Protein AF-A0AA40F635-F1 (afdb_monomer)

Mean predicted aligned error: 6.21 Å

Secondary structure (DSSP, 8-state):
-PPEEETTT--EE-STTTT-TTTEEEES-SSTTTB-SSSB-BGGGTTBB--GGG-SEEETTSBEE-SHHHHSTTTEEES---

Nearest PDB structures (foldseek):
  2x3t-assembly1_C  TM=5.604E-01  e=3.804E-02  Triticum aestivum

Radius of gyration: 12.91 Å; Cα contacts (8 Å, |Δi|>4): 217; chains: 1; bounding box: 36×26×27 Å

Sequence (82 aa):
MGSCCNSETWTCGESEKDCSFGVCYDGSCPGHKVFTTDGTCGYQNQHRRCAGKWGDCCSVDGECGTGWDYCQSDKRQSGNCF

Organism: NCBI:txid314040

Structure (mmCIF, N/CA/C/O backbone):
data_AF-A0AA40F635-F1
#
_entry.id   AF-A0AA40F635-F1
#
loop_
_atom_site.group_PDB
_atom_site.id
_atom_site.type_symbol
_atom_site.label_atom_id
_atom_site.label_alt_id
_atom_site.label_comp_id
_atom_site.label_asym_id
_atom_site.label_entity_id
_atom_site.label_seq_id
_atom_site.pdbx_PDB_ins_code
_atom_site.Cartn_x
_atom_site.Cartn_y
_atom_site.Cartn_z
_atom_site.occupancy
_atom_site.B_iso_or_equiv
_atom_site.auth_seq_id
_atom_site.auth_comp_id
_atom_site.auth_asym_id
_atom_site.auth_atom_id
_atom_site.pdbx_PDB_model_num
ATOM 1 N N . MET A 1 1 ? -20.898 16.462 4.289 1.00 45.16 1 MET A N 1
ATOM 2 C CA . MET A 1 1 ? -19.549 15.864 4.253 1.00 45.16 1 MET A CA 1
ATOM 3 C C . MET A 1 1 ? -19.710 14.391 3.927 1.00 45.16 1 MET A C 1
ATOM 5 O O . MET A 1 1 ? -20.688 13.811 4.378 1.00 45.16 1 MET A O 1
ATOM 9 N N . GLY A 1 2 ? -18.889 13.851 3.026 1.00 61.09 2 GLY A N 1
ATOM 10 C CA . GLY A 1 2 ? -19.073 12.497 2.497 1.00 61.09 2 GLY A CA 1
ATOM 11 C C . GLY A 1 2 ? -18.331 11.463 3.336 1.00 61.09 2 GLY A C 1
ATOM 12 O O . GLY A 1 2 ? -17.117 11.579 3.476 1.00 61.09 2 GLY A O 1
ATOM 13 N N . SER A 1 3 ? -19.052 10.462 3.832 1.00 81.94 3 SER A N 1
ATOM 14 C CA . SER A 1 3 ? -18.519 9.295 4.542 1.00 81.94 3 SER A CA 1
ATOM 15 C C . SER A 1 3 ? -17.485 8.529 3.710 1.00 81.94 3 SER A C 1
ATOM 17 O O . SER A 1 3 ? -17.608 8.473 2.489 1.00 81.94 3 SER A O 1
ATOM 19 N N . CYS A 1 4 ? -16.502 7.915 4.362 1.00 87.62 4 CYS A N 1
ATOM 20 C CA . CYS A 1 4 ? -15.559 6.963 3.776 1.00 87.62 4 CYS A CA 1
ATOM 21 C C . CYS A 1 4 ? -16.161 5.558 3.767 1.00 87.62 4 CYS A C 1
ATOM 23 O O . CYS A 1 4 ? -16.739 5.138 4.763 1.00 87.62 4 CYS A O 1
ATOM 25 N N . CYS A 1 5 ? -16.016 4.816 2.676 1.00 87.00 5 CYS A N 1
ATOM 26 C CA . CYS A 1 5 ? -16.522 3.454 2.559 1.00 87.00 5 CYS A CA 1
ATOM 27 C C . CYS A 1 5 ? -15.390 2.438 2.700 1.00 87.00 5 CYS A C 1
ATOM 29 O O . CYS A 1 5 ? -14.426 2.443 1.937 1.00 87.00 5 CYS A O 1
ATOM 31 N N . ASN A 1 6 ? -15.528 1.562 3.690 1.00 86.00 6 ASN A N 1
ATOM 32 C CA . ASN A 1 6 ? -14.537 0.580 4.100 1.00 86.00 6 ASN A CA 1
ATOM 33 C C . ASN A 1 6 ? -14.722 -0.733 3.323 1.00 86.00 6 ASN A C 1
ATOM 35 O O . ASN A 1 6 ? -15.806 -1.313 3.338 1.00 86.00 6 ASN A O 1
ATOM 39 N N . SER A 1 7 ? -13.676 -1.209 2.644 1.00 84.88 7 SER A N 1
ATOM 40 C CA . SER A 1 7 ? -13.723 -2.439 1.829 1.00 84.88 7 SER A CA 1
ATOM 41 C C . SER A 1 7 ? -13.638 -3.736 2.638 1.00 84.88 7 SER A C 1
ATOM 43 O O . SER A 1 7 ? -13.910 -4.809 2.105 1.00 84.88 7 SER A O 1
ATOM 45 N N . GLU A 1 8 ? -13.279 -3.668 3.920 1.00 85.12 8 GLU A N 1
ATOM 46 C CA . GLU A 1 8 ? -13.249 -4.833 4.809 1.00 85.12 8 GLU A CA 1
ATOM 47 C C . GLU A 1 8 ? -14.611 -5.084 5.443 1.00 85.12 8 GLU A C 1
ATOM 49 O O . GLU A 1 8 ? -15.087 -6.217 5.482 1.00 85.12 8 GLU A O 1
ATOM 54 N N . THR A 1 9 ? -15.245 -4.021 5.937 1.00 86.19 9 THR A N 1
ATOM 55 C CA . THR A 1 9 ? -16.548 -4.113 6.602 1.00 86.19 9 THR A CA 1
ATOM 56 C C . THR A 1 9 ? -17.715 -3.905 5.644 1.00 86.19 9 THR A C 1
ATOM 58 O O . THR A 1 9 ? -18.849 -4.201 6.010 1.00 86.19 9 THR A O 1
ATOM 61 N N . TRP A 1 10 ? -17.456 -3.400 4.432 1.00 84.19 10 TRP A N 1
ATOM 62 C CA . TRP A 1 10 ? -18.466 -3.008 3.442 1.00 84.19 10 TRP A CA 1
ATOM 63 C C . TRP A 1 10 ? -19.461 -1.960 3.956 1.00 84.19 10 TRP A C 1
ATOM 65 O O . TRP A 1 10 ? -20.574 -1.829 3.448 1.00 84.19 10 TRP A O 1
ATOM 75 N N . THR A 1 11 ? -19.051 -1.180 4.955 1.00 86.75 11 THR A N 1
ATOM 76 C CA . THR A 1 11 ? -19.847 -0.101 5.542 1.00 86.75 11 THR A CA 1
ATOM 77 C C . THR A 1 11 ? -19.203 1.246 5.271 1.00 86.75 11 THR A C 1
ATOM 79 O O . THR A 1 11 ? -17.979 1.357 5.214 1.00 86.75 11 THR A O 1
ATOM 82 N N . CYS A 1 12 ? -20.025 2.286 5.153 1.00 87.19 12 CYS A N 1
ATOM 83 C CA . CYS A 1 12 ? -19.535 3.654 5.078 1.00 87.19 12 CYS A CA 1
ATOM 84 C C . CYS A 1 12 ? -19.650 4.339 6.442 1.00 87.19 12 CYS A C 1
ATOM 86 O O . CYS A 1 12 ? -20.693 4.269 7.093 1.00 87.19 12 CYS A O 1
ATOM 88 N N . GLY A 1 13 ? -18.575 4.993 6.863 1.00 86.50 13 GLY A N 1
ATOM 8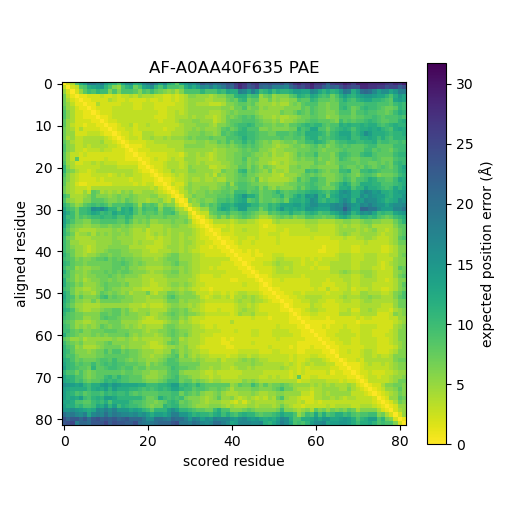9 C CA . GLY A 1 13 ? -18.446 5.677 8.141 1.00 86.50 13 GLY A CA 1
ATOM 90 C C . GLY A 1 13 ? -17.415 6.799 8.069 1.00 86.50 13 GLY A C 1
ATOM 91 O O . GLY A 1 13 ? -16.826 7.067 7.026 1.00 86.50 13 GLY A O 1
ATOM 92 N N . GLU A 1 14 ? -17.218 7.492 9.183 1.00 85.50 14 GLU A N 1
ATOM 93 C CA . GLU A 1 14 ? -16.203 8.550 9.304 1.00 85.50 14 GLU A CA 1
ATOM 94 C C . GLU A 1 14 ? -15.104 8.170 10.301 1.00 85.50 14 GLU A C 1
ATOM 96 O O . GLU A 1 14 ? -14.342 9.022 10.753 1.00 85.50 14 GLU A O 1
ATOM 101 N N . SER A 1 15 ? -15.018 6.889 10.679 1.00 85.62 15 SER A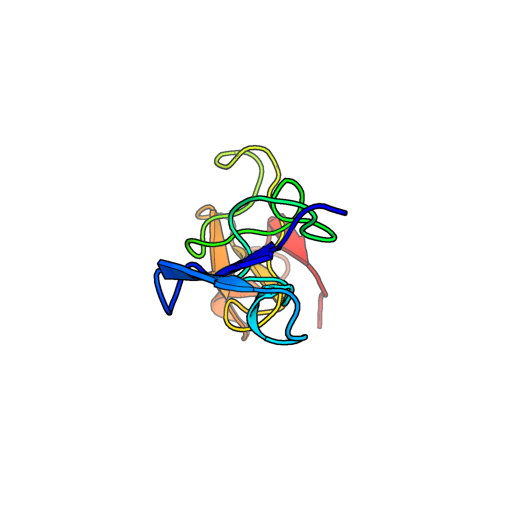 N 1
ATOM 102 C CA . SER A 1 15 ? -13.942 6.450 11.558 1.00 85.62 15 SER A CA 1
ATOM 103 C C . SER A 1 15 ? -12.605 6.487 10.818 1.00 85.62 15 SER A C 1
ATOM 105 O O . SER A 1 15 ? -12.540 6.280 9.604 1.00 85.62 15 SER A O 1
ATOM 107 N N . GLU A 1 16 ? -11.510 6.686 11.556 1.00 81.69 16 GLU A N 1
ATOM 108 C CA . GLU A 1 16 ? -10.162 6.620 10.975 1.00 81.69 16 GLU A CA 1
ATOM 109 C C . GLU A 1 16 ? -9.922 5.299 10.237 1.00 81.69 16 GLU A C 1
ATOM 111 O O . GLU A 1 16 ? -9.250 5.287 9.208 1.00 81.69 16 GLU A O 1
ATOM 116 N N . LYS A 1 17 ? -10.511 4.195 10.715 1.00 81.62 17 LYS A N 1
ATOM 117 C CA . LYS A 1 17 ? -10.423 2.882 10.063 1.00 81.62 17 LYS A CA 1
ATOM 118 C C . LYS A 1 17 ? -11.146 2.855 8.720 1.00 81.62 17 LYS A C 1
ATOM 120 O O . LYS A 1 17 ? -10.612 2.303 7.765 1.00 81.62 17 LYS A O 1
ATOM 125 N N . ASP A 1 18 ? -12.314 3.487 8.627 1.00 83.19 18 ASP A N 1
ATOM 126 C CA . ASP A 1 18 ? -13.079 3.544 7.378 1.00 83.19 18 ASP A CA 1
ATOM 127 C C . ASP A 1 18 ? -12.377 4.399 6.325 1.00 83.19 18 ASP A C 1
ATOM 129 O O . ASP A 1 18 ? -12.395 4.063 5.144 1.00 83.19 18 ASP A O 1
ATOM 133 N N . CYS A 1 19 ? -11.707 5.469 6.760 1.00 83.44 19 CYS A N 1
ATOM 134 C CA . CYS A 1 19 ? -10.929 6.360 5.901 1.00 83.44 19 CYS A CA 1
ATOM 135 C C . CYS A 1 19 ? -9.459 5.942 5.723 1.00 83.44 19 CYS A C 1
ATOM 137 O O . CYS A 1 19 ? -8.698 6.660 5.068 1.00 83.44 19 CYS A O 1
ATOM 139 N N . SER A 1 20 ? -9.033 4.813 6.296 1.00 83.75 20 SER A N 1
ATOM 140 C CA . SER A 1 20 ? -7.633 4.385 6.260 1.00 83.75 20 SER A CA 1
ATOM 141 C C . SER A 1 20 ? -7.167 4.066 4.837 1.00 83.75 20 SER A C 1
ATOM 143 O O . SER A 1 20 ? -7.895 3.484 4.024 1.00 83.75 20 SER A O 1
ATOM 145 N N . PHE A 1 21 ? -5.912 4.414 4.539 1.00 80.06 21 PHE A N 1
ATOM 146 C CA . PHE A 1 21 ? -5.267 4.033 3.284 1.00 80.06 21 PHE A CA 1
ATOM 147 C C . PHE A 1 21 ? -5.195 2.510 3.160 1.00 80.06 21 PHE A C 1
ATOM 149 O O . PHE A 1 21 ? -4.918 1.813 4.135 1.00 80.06 21 PHE A O 1
ATOM 156 N N . GLY A 1 22 ? -5.459 1.986 1.964 1.00 78.12 22 GLY A N 1
ATOM 157 C CA . GLY A 1 22 ? -5.519 0.541 1.748 1.00 78.12 22 GLY A CA 1
ATOM 158 C C . GLY A 1 22 ? -6.894 -0.088 1.984 1.00 78.12 22 GLY A C 1
ATOM 159 O O . GLY A 1 22 ? -7.110 -1.229 1.586 1.00 78.12 22 GLY A O 1
ATOM 160 N N . VAL A 1 23 ? -7.820 0.628 2.629 1.00 83.56 23 VAL A N 1
ATOM 161 C CA . VAL A 1 23 ? -9.128 0.089 3.042 1.00 83.56 23 VAL A CA 1
ATOM 162 C C . VAL A 1 23 ? -10.284 0.912 2.482 1.00 83.56 23 VAL A C 1
ATOM 164 O O . VAL A 1 23 ? -11.280 0.343 2.033 1.00 83.56 23 VAL A O 1
ATOM 167 N N . CYS A 1 24 ? -10.149 2.236 2.469 1.00 84.62 24 CYS A N 1
ATOM 168 C CA . CYS A 1 24 ? -11.176 3.134 1.957 1.00 84.62 24 CYS A CA 1
ATOM 169 C C . CYS A 1 24 ? -11.295 3.029 0.428 1.00 84.62 24 CYS A C 1
ATOM 171 O O . CYS A 1 24 ? -10.372 3.442 -0.277 1.00 84.62 24 CYS A O 1
ATOM 173 N N . TYR A 1 25 ? -12.413 2.496 -0.081 1.00 82.81 25 TYR A N 1
ATOM 174 C CA . TYR A 1 25 ? -12.643 2.275 -1.518 1.00 82.81 25 TYR A CA 1
ATOM 175 C C . TYR A 1 25 ? -13.501 3.341 -2.196 1.00 82.81 25 TYR A C 1
ATOM 177 O O . TYR A 1 25 ? -13.390 3.517 -3.407 1.00 82.81 25 TYR A O 1
ATOM 185 N N . ASP A 1 26 ? -14.331 4.059 -1.440 1.00 78.19 26 ASP A N 1
ATOM 186 C CA . ASP A 1 26 ? -15.226 5.083 -1.984 1.00 78.19 26 ASP A CA 1
ATOM 187 C C . ASP A 1 26 ? -15.553 6.169 -0.944 1.00 78.19 26 ASP A C 1
ATOM 189 O O . ASP A 1 26 ? -15.307 6.003 0.252 1.00 78.19 26 ASP A O 1
ATOM 193 N N . GLY A 1 27 ? -16.086 7.305 -1.393 1.00 78.62 27 GLY A N 1
ATOM 194 C CA . GLY A 1 27 ? -16.395 8.464 -0.557 1.00 78.62 27 GLY A CA 1
ATOM 195 C C . GLY A 1 27 ? -15.234 9.455 -0.421 1.00 78.62 27 GLY A C 1
ATOM 196 O O . GLY A 1 27 ? -14.405 9.585 -1.327 1.00 78.62 27 GLY A O 1
ATOM 197 N N . SER A 1 28 ? -15.149 10.175 0.707 1.00 79.38 28 SER A N 1
ATOM 198 C CA . SER A 1 28 ? -14.076 11.168 0.955 1.00 79.38 28 SER A CA 1
ATOM 199 C C . SER A 1 28 ? -12.753 10.526 1.388 1.00 79.38 28 SER A C 1
ATOM 201 O O . SER A 1 28 ? -12.083 11.006 2.300 1.00 79.38 28 SER A O 1
ATOM 203 N N . CYS A 1 29 ? -12.359 9.430 0.741 1.00 75.56 29 CYS A N 1
ATOM 204 C CA . CYS A 1 29 ? -11.087 8.785 1.024 1.00 75.56 29 CYS A CA 1
ATOM 205 C C . CYS A 1 29 ? -9.932 9.743 0.696 1.00 75.56 29 CYS A C 1
ATOM 207 O O . CYS A 1 29 ? -9.867 10.235 -0.437 1.00 75.56 29 CYS A O 1
ATOM 209 N N . PRO A 1 30 ? -8.949 9.924 1.594 1.00 65.25 30 PRO A N 1
ATOM 210 C CA . PRO A 1 30 ? -7.777 10.758 1.328 1.00 65.25 30 PRO A CA 1
ATOM 211 C C . PRO A 1 30 ? -6.899 10.228 0.180 1.00 65.25 30 PRO A C 1
ATOM 213 O O . PRO A 1 30 ? -5.966 10.907 -0.245 1.00 65.25 30 PRO A O 1
ATOM 216 N N . GLY A 1 31 ? -7.193 9.043 -0.371 1.00 64.50 31 GLY A N 1
ATOM 217 C CA . GLY A 1 31 ? -6.503 8.581 -1.564 1.00 64.50 31 GLY A CA 1
ATOM 218 C C . GLY A 1 31 ? -6.945 7.255 -2.170 1.00 64.50 31 GLY A C 1
ATOM 219 O O . GLY A 1 31 ? -6.065 6.577 -2.667 1.00 64.50 31 GLY A O 1
ATOM 220 N N . HIS A 1 32 ? -8.229 6.871 -2.229 1.00 68.00 32 HIS A N 1
ATOM 221 C CA . HIS A 1 32 ? -8.629 5.617 -2.927 1.00 68.00 32 HIS A CA 1
ATOM 222 C C . HIS A 1 32 ? -8.232 5.598 -4.420 1.00 68.00 32 HIS A C 1
ATOM 224 O O . HIS A 1 32 ? -8.060 4.550 -5.032 1.00 68.00 32 HIS A O 1
ATOM 230 N N . LYS A 1 33 ? -8.080 6.780 -5.034 1.00 68.88 33 LYS A N 1
ATOM 231 C CA . LYS A 1 33 ? -7.588 6.923 -6.417 1.00 68.88 33 LYS A CA 1
ATOM 232 C C . LYS A 1 33 ? -6.073 6.781 -6.528 1.00 68.88 33 LYS A C 1
ATOM 234 O O . LYS A 1 33 ? -5.555 6.550 -7.612 1.00 68.88 33 LYS A O 1
ATOM 239 N N . VAL A 1 34 ? -5.372 6.986 -5.418 1.00 81.12 34 VAL A N 1
ATOM 240 C CA . VAL A 1 34 ? -3.910 6.996 -5.340 1.00 81.12 34 VAL A CA 1
ATOM 241 C C . VAL A 1 34 ? -3.398 5.683 -4.773 1.00 81.12 34 VAL A C 1
ATOM 243 O O . VAL A 1 34 ? -2.360 5.213 -5.216 1.00 81.12 34 VAL A O 1
ATOM 246 N N . PHE A 1 35 ? -4.104 5.10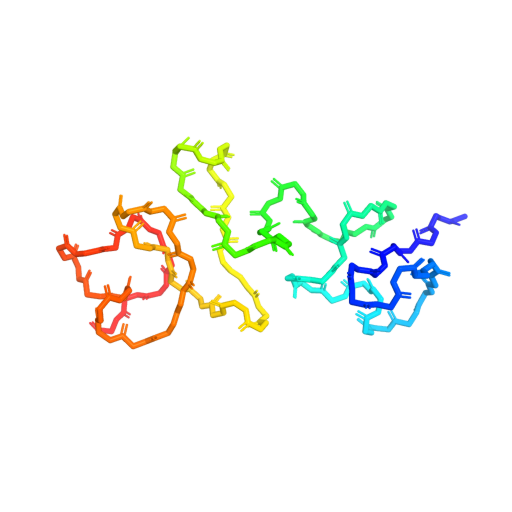2 -3.811 1.00 84.25 35 PHE A N 1
ATOM 247 C CA . PHE A 1 35 ? -3.733 3.909 -3.078 1.00 84.25 35 PHE A CA 1
ATOM 248 C C . PHE A 1 35 ? -4.668 2.766 -3.427 1.00 84.25 35 PHE A C 1
ATOM 250 O O . PHE A 1 35 ? -5.870 2.958 -3.587 1.00 84.25 35 PHE A O 1
ATOM 257 N N . THR A 1 36 ? -4.097 1.578 -3.535 1.00 87.00 36 THR A N 1
ATOM 258 C CA . THR A 1 36 ? -4.860 0.366 -3.785 1.00 87.00 36 THR A CA 1
ATOM 259 C C . THR A 1 36 ? -5.779 0.014 -2.626 1.00 87.00 36 THR A C 1
ATOM 261 O O . THR A 1 36 ? -5.469 0.307 -1.475 1.00 87.00 36 THR A O 1
ATOM 264 N N . THR A 1 37 ? -6.889 -0.646 -2.927 1.00 86.50 37 THR A N 1
ATOM 265 C CA . THR A 1 37 ? -7.814 -1.224 -1.940 1.00 86.50 37 THR A CA 1
ATOM 266 C C . THR A 1 37 ? -7.943 -2.734 -2.092 1.00 86.50 37 THR A C 1
ATOM 268 O O . THR A 1 37 ? -8.554 -3.379 -1.248 1.00 86.50 37 THR A O 1
ATOM 271 N N . ASP A 1 38 ? -7.367 -3.292 -3.156 1.00 86.56 38 ASP A N 1
ATOM 272 C CA . ASP A 1 38 ? -7.398 -4.712 -3.510 1.00 86.56 38 ASP A CA 1
ATOM 273 C C . ASP A 1 38 ? -5.999 -5.350 -3.530 1.00 86.56 38 ASP A C 1
ATOM 275 O O . ASP A 1 38 ? -5.872 -6.538 -3.809 1.00 86.56 38 ASP A O 1
ATOM 279 N N . GLY A 1 39 ? -4.954 -4.574 -3.222 1.00 88.44 39 GLY A N 1
ATOM 280 C CA . GLY A 1 39 ? -3.568 -5.035 -3.216 1.00 88.44 39 GLY A CA 1
ATOM 281 C C . GLY A 1 39 ? -2.856 -4.895 -4.559 1.00 88.44 39 GLY A C 1
ATOM 282 O O . GLY A 1 39 ? -1.680 -5.227 -4.646 1.00 88.44 39 GLY A O 1
ATOM 283 N N . THR A 1 40 ? -3.513 -4.367 -5.593 1.00 91.12 40 THR A N 1
ATOM 284 C CA . THR A 1 40 ? -2.920 -4.188 -6.926 1.00 91.12 40 THR A CA 1
ATOM 285 C C . THR A 1 40 ? -2.356 -2.779 -7.143 1.00 91.12 40 THR A C 1
ATOM 287 O O . THR A 1 40 ? -2.939 -1.783 -6.714 1.00 91.12 40 THR A O 1
ATOM 290 N N . CYS A 1 41 ? -1.218 -2.651 -7.823 1.00 91.62 41 CYS A N 1
ATOM 291 C CA . CYS A 1 41 ? -0.492 -1.386 -7.975 1.00 91.62 41 CYS A CA 1
ATOM 292 C C . CYS A 1 41 ? 0.281 -1.269 -9.299 1.00 91.62 41 CYS A C 1
ATOM 294 O O . CYS A 1 41 ? 0.312 -2.191 -10.119 1.00 91.62 41 CYS A O 1
ATOM 296 N N . GLY A 1 42 ? 0.916 -0.112 -9.509 1.00 90.88 42 GLY A N 1
ATOM 297 C CA . GLY A 1 42 ? 1.813 0.139 -10.641 1.00 90.88 42 GLY A CA 1
ATOM 298 C C . GLY A 1 42 ? 1.074 0.498 -11.931 1.00 90.88 42 GLY A C 1
ATOM 299 O O . GLY A 1 42 ? -0.130 0.760 -11.913 1.00 90.88 42 GLY A O 1
ATOM 300 N N . TYR A 1 43 ? 1.792 0.581 -13.056 1.00 89.88 43 TYR A N 1
ATOM 301 C CA . TYR A 1 43 ? 1.226 1.127 -14.303 1.00 89.88 43 TYR A CA 1
ATOM 302 C C . TYR A 1 43 ? 0.047 0.296 -14.833 1.00 89.88 43 TYR A C 1
ATOM 304 O O . TYR A 1 43 ? -0.939 0.862 -15.300 1.00 89.88 43 TYR A O 1
ATOM 312 N N . GLN A 1 44 ? 0.107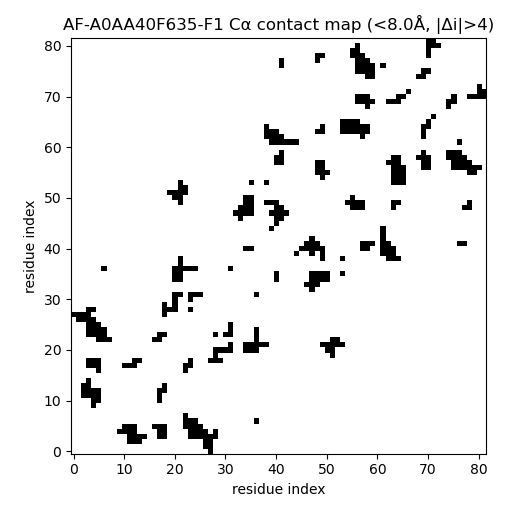 -1.029 -14.673 1.00 90.94 44 GLN A N 1
ATOM 313 C CA . GLN A 1 44 ? -0.984 -1.952 -15.008 1.00 90.94 44 GLN A CA 1
ATOM 314 C C . GLN A 1 44 ? -2.273 -1.682 -14.213 1.00 90.94 44 GLN A C 1
ATOM 316 O O . GLN A 1 44 ? -3.361 -1.960 -14.708 1.00 90.94 44 GLN A O 1
ATOM 321 N N . ASN A 1 45 ? -2.173 -1.061 -13.033 1.00 89.62 45 ASN A N 1
ATOM 322 C CA . ASN A 1 45 ? -3.305 -0.757 -12.156 1.00 89.62 45 ASN A CA 1
ATOM 323 C C . ASN A 1 45 ? -3.480 0.753 -11.961 1.00 89.62 45 ASN A C 1
ATOM 325 O O . ASN A 1 45 ? -3.643 1.230 -10.840 1.00 89.62 45 ASN A O 1
ATOM 329 N N . GLN A 1 46 ? -3.439 1.523 -13.054 1.00 88.12 46 GLN A N 1
ATOM 330 C CA . GLN A 1 46 ? -3.684 2.977 -13.055 1.00 88.12 46 GLN A CA 1
ATOM 331 C C . GLN A 1 46 ? -2.686 3.777 -12.200 1.00 88.12 46 GLN A C 1
ATOM 333 O O . GLN A 1 46 ? -3.028 4.817 -11.643 1.00 88.12 46 GLN A O 1
ATOM 338 N N . HIS A 1 47 ? -1.449 3.289 -12.076 1.00 86.81 47 HIS A N 1
ATOM 339 C CA . HIS A 1 47 ? -0.417 3.873 -11.213 1.00 86.81 47 HIS A CA 1
ATOM 340 C C . HIS A 1 47 ? -0.827 3.969 -9.735 1.00 86.81 47 HIS A C 1
ATOM 342 O O . HIS A 1 47 ? -0.331 4.831 -9.003 1.00 86.81 47 HIS A O 1
ATOM 348 N N . ARG A 1 48 ? -1.704 3.065 -9.276 1.00 88.19 48 ARG A N 1
ATOM 349 C CA . ARG A 1 48 ? -2.019 2.925 -7.852 1.00 88.19 48 ARG A CA 1
ATOM 350 C C . ARG A 1 48 ? -0.758 2.602 -7.055 1.00 88.19 48 ARG A C 1
ATOM 352 O O . ARG A 1 48 ? 0.126 1.877 -7.514 1.00 88.19 48 ARG A O 1
ATOM 359 N N . ARG A 1 49 ? -0.696 3.152 -5.849 1.00 87.69 49 ARG A N 1
ATOM 360 C CA . ARG A 1 49 ? 0.365 2.971 -4.861 1.00 87.69 49 ARG A CA 1
ATOM 361 C C . ARG A 1 49 ? -0.087 2.041 -3.748 1.00 87.69 49 ARG A C 1
ATOM 363 O O . ARG A 1 49 ? -1.276 1.887 -3.480 1.00 87.69 49 ARG A O 1
ATOM 370 N N . CYS A 1 50 ? 0.886 1.453 -3.081 1.00 89.19 50 CYS A N 1
ATOM 371 C CA . CYS A 1 50 ? 0.657 0.613 -1.921 1.00 89.19 50 CYS A CA 1
ATOM 372 C C . CYS A 1 50 ? 0.619 1.479 -0.664 1.00 89.19 50 CYS A C 1
ATOM 374 O O . CYS A 1 50 ? 1.356 2.464 -0.575 1.00 89.19 50 CYS A O 1
ATOM 376 N N . ALA A 1 51 ? -0.294 1.159 0.250 1.00 86.38 51 ALA A N 1
ATOM 377 C CA . ALA A 1 51 ? -0.328 1.733 1.587 1.00 86.38 51 ALA A CA 1
ATOM 378 C C . ALA A 1 51 ? -1.165 0.870 2.536 1.00 86.38 51 ALA A C 1
ATOM 380 O O . ALA A 1 51 ? -2.005 0.064 2.116 1.00 86.38 51 ALA A O 1
ATOM 381 N N . GLY A 1 52 ? -0.973 1.106 3.834 1.00 83.50 52 GLY A N 1
ATOM 382 C CA . GLY A 1 52 ? -1.731 0.448 4.891 1.00 83.50 52 GLY A CA 1
ATOM 383 C C . GLY A 1 52 ? -1.409 -1.040 4.955 1.00 83.50 52 GLY A C 1
ATOM 384 O O . GLY A 1 52 ? -0.246 -1.435 4.915 1.00 83.50 52 GLY A O 1
ATOM 385 N N . LYS A 1 53 ? -2.445 -1.880 5.035 1.00 84.31 53 LYS A N 1
ATOM 386 C CA . LYS A 1 53 ? -2.286 -3.339 5.173 1.00 84.31 53 LYS A CA 1
ATOM 387 C C . LYS A 1 53 ? -1.571 -4.011 3.996 1.00 84.31 53 LYS A C 1
ATOM 389 O O . LYS A 1 53 ? -1.027 -5.095 4.161 1.00 84.31 53 LYS A O 1
ATOM 394 N N . TRP A 1 54 ? -1.583 -3.378 2.825 1.00 89.25 54 TRP A N 1
ATOM 395 C CA . TRP A 1 54 ? -0.968 -3.914 1.612 1.00 89.25 54 TRP A CA 1
ATOM 396 C C . TRP A 1 54 ? 0.548 -3.703 1.572 1.00 89.25 54 TRP A C 1
ATOM 398 O O . TRP A 1 54 ? 1.218 -4.268 0.718 1.00 89.25 54 TRP A O 1
ATOM 408 N N . GLY A 1 55 ? 1.098 -2.905 2.488 1.00 88.62 55 GLY A N 1
ATOM 409 C CA . GLY A 1 55 ? 2.507 -2.534 2.487 1.00 88.62 55 GLY A CA 1
ATOM 410 C C . GLY A 1 55 ? 2.802 -1.282 1.673 1.00 88.62 55 GLY A C 1
ATOM 411 O O . GLY A 1 55 ? 1.902 -0.632 1.145 1.00 88.62 55 GLY A O 1
ATOM 412 N N . ASP A 1 56 ? 4.087 -0.950 1.587 1.00 88.81 56 ASP A N 1
ATOM 413 C CA . ASP A 1 56 ? 4.565 0.316 1.019 1.00 88.81 56 ASP A CA 1
ATOM 414 C C . ASP A 1 56 ? 5.226 0.150 -0.356 1.00 88.81 56 ASP A C 1
ATOM 416 O O . ASP A 1 56 ? 5.567 1.142 -1.006 1.00 88.81 56 ASP A O 1
ATOM 420 N N . CYS A 1 57 ? 5.424 -1.090 -0.809 1.00 91.56 57 CYS A N 1
ATOM 421 C CA . CYS A 1 57 ? 6.147 -1.405 -2.035 1.00 91.56 57 CYS A CA 1
ATOM 422 C C . CYS A 1 57 ? 5.238 -2.057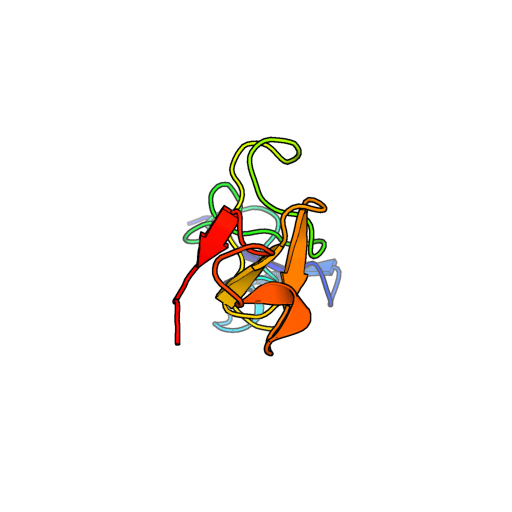 -3.063 1.00 91.56 57 CYS A C 1
ATOM 424 O O . CYS A 1 57 ? 4.474 -2.963 -2.748 1.00 91.56 57 CYS A O 1
ATOM 426 N N . CYS A 1 58 ? 5.373 -1.602 -4.302 1.00 92.56 58 CYS A N 1
ATOM 427 C CA . CYS A 1 58 ? 4.692 -2.141 -5.461 1.00 92.56 58 CYS A CA 1
ATOM 428 C C . CYS A 1 58 ? 5.663 -2.952 -6.316 1.00 92.56 58 CYS A C 1
ATOM 430 O O . CYS A 1 58 ? 6.612 -2.369 -6.852 1.00 92.56 58 CYS A O 1
ATOM 432 N N . SER A 1 59 ? 5.410 -4.247 -6.485 1.00 91.81 59 SER A N 1
ATOM 433 C CA . SER A 1 59 ? 6.237 -5.133 -7.303 1.00 91.81 59 SER A CA 1
ATOM 434 C C . SER A 1 59 ? 6.092 -4.856 -8.809 1.00 91.81 59 SER A C 1
ATOM 436 O O . SER A 1 59 ? 5.150 -4.201 -9.259 1.00 91.81 59 SER A O 1
ATOM 438 N N . VAL A 1 60 ? 7.018 -5.366 -9.625 1.00 90.75 60 VAL A N 1
ATOM 439 C CA . VAL A 1 60 ? 6.964 -5.385 -11.103 1.00 90.75 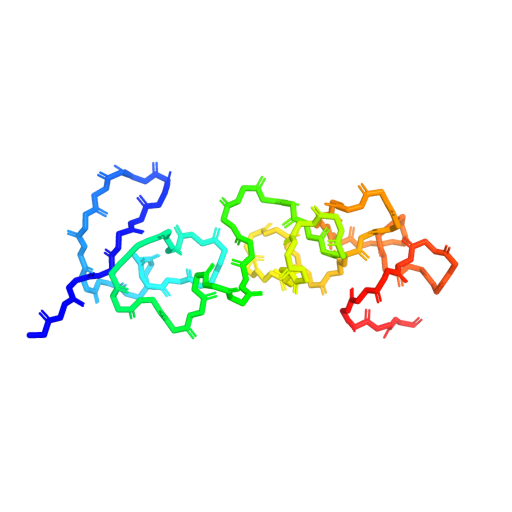60 VAL A CA 1
ATOM 440 C C . VAL A 1 60 ? 5.783 -6.182 -11.642 1.00 90.75 60 VAL A C 1
ATOM 442 O O . VAL A 1 60 ? 5.283 -5.860 -12.716 1.00 90.75 60 VAL A O 1
ATOM 445 N N . ASP A 1 61 ? 5.272 -7.117 -10.848 1.00 91.38 61 ASP A N 1
ATOM 446 C CA . ASP A 1 61 ? 4.072 -7.893 -11.160 1.00 91.38 61 ASP A CA 1
ATOM 447 C C . ASP A 1 61 ? 2.780 -7.100 -10.886 1.00 91.38 61 ASP A C 1
ATOM 449 O O . ASP A 1 61 ? 1.694 -7.489 -11.307 1.00 91.38 61 ASP A O 1
ATOM 453 N N . GLY A 1 62 ? 2.897 -5.930 -10.247 1.00 91.94 62 GLY A N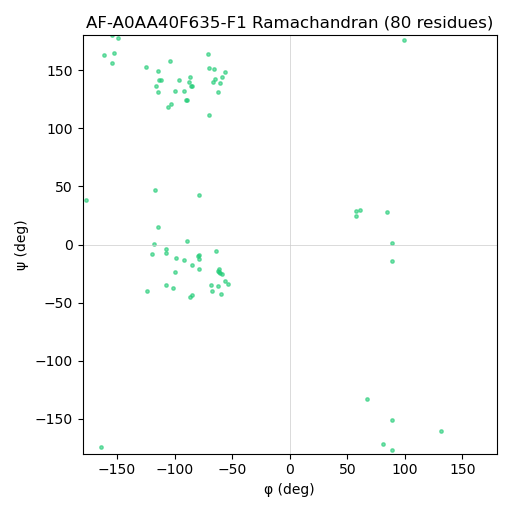 1
ATOM 454 C CA . GLY A 1 62 ? 1.773 -5.050 -9.951 1.00 91.94 62 GLY A CA 1
ATOM 455 C C . GLY A 1 62 ? 1.041 -5.424 -8.670 1.00 91.94 62 GLY A C 1
ATOM 456 O O . GLY A 1 62 ? -0.148 -5.131 -8.550 1.00 91.94 62 GLY A O 1
ATOM 457 N N . GLU A 1 63 ? 1.747 -6.029 -7.718 1.00 92.25 63 GLU A N 1
ATOM 458 C CA . GLU A 1 63 ? 1.221 -6.419 -6.415 1.00 92.25 63 GLU A CA 1
ATOM 459 C C . GLU A 1 63 ? 1.879 -5.618 -5.292 1.00 92.25 63 GLU A C 1
ATOM 461 O O . GLU A 1 63 ? 3.076 -5.315 -5.313 1.00 92.25 63 GLU A O 1
ATOM 466 N N . CYS A 1 64 ? 1.079 -5.261 -4.298 1.00 91.81 64 CYS A N 1
ATOM 467 C CA . CYS A 1 64 ? 1.543 -4.591 -3.103 1.00 91.81 64 CYS A CA 1
ATOM 468 C C . CYS A 1 64 ? 2.033 -5.584 -2.064 1.00 91.81 64 CYS A C 1
ATOM 470 O O . CYS A 1 64 ? 1.366 -6.575 -1.769 1.00 91.81 64 CYS A O 1
ATOM 472 N N . GLY A 1 65 ? 3.164 -5.259 -1.451 1.00 90.12 65 GLY A N 1
ATOM 473 C CA . GLY A 1 65 ? 3.671 -6.035 -0.339 1.00 90.12 65 GLY A CA 1
ATOM 474 C C . GLY A 1 65 ? 4.732 -5.313 0.471 1.00 90.12 65 GLY A C 1
ATOM 475 O O . GLY A 1 65 ? 5.054 -4.135 0.277 1.00 90.12 65 GLY A O 1
ATOM 476 N N . THR A 1 66 ? 5.284 -6.070 1.411 1.00 87.94 66 THR A N 1
ATOM 477 C CA . THR A 1 66 ? 6.453 -5.697 2.205 1.00 87.94 66 THR A CA 1
ATOM 478 C C . THR A 1 66 ? 7.519 -6.780 2.067 1.00 87.94 66 THR A C 1
ATOM 480 O O . THR A 1 66 ? 7.209 -7.942 1.814 1.00 87.94 66 THR A O 1
ATOM 483 N N . GLY A 1 67 ? 8.787 -6.400 2.228 1.00 85.81 67 GLY A N 1
ATOM 484 C CA . GLY A 1 67 ? 9.921 -7.319 2.121 1.00 85.81 67 GLY A CA 1
ATOM 485 C C . GLY A 1 67 ? 10.630 -7.266 0.770 1.00 85.81 67 GLY A C 1
ATOM 486 O O . GLY A 1 67 ? 10.240 -6.530 -0.134 1.00 85.81 67 GLY A O 1
ATOM 487 N N . TRP A 1 68 ? 11.717 -8.028 0.659 1.00 84.94 68 TRP A N 1
ATOM 488 C CA . TRP A 1 68 ? 12.637 -7.965 -0.478 1.00 84.94 68 TRP A CA 1
ATOM 489 C C . TRP A 1 68 ? 11.949 -8.289 -1.805 1.00 84.94 68 TRP A C 1
ATOM 491 O O . TRP A 1 68 ? 12.106 -7.532 -2.752 1.00 84.94 68 TRP A O 1
ATOM 501 N N . ASP A 1 69 ? 11.087 -9.301 -1.852 1.00 84.00 69 ASP A N 1
ATOM 502 C CA . ASP A 1 69 ? 10.420 -9.707 -3.098 1.00 84.00 69 ASP A CA 1
ATOM 503 C C . ASP A 1 69 ? 9.531 -8.607 -3.717 1.00 84.00 69 ASP A C 1
ATOM 505 O O . ASP A 1 69 ? 9.286 -8.615 -4.920 1.00 84.00 69 ASP A O 1
ATOM 509 N N . TYR A 1 70 ? 9.103 -7.621 -2.917 1.00 87.31 70 TYR A N 1
ATOM 510 C CA . TYR A 1 70 ? 8.294 -6.481 -3.365 1.00 87.31 70 TYR A CA 1
ATOM 511 C C . TYR A 1 70 ? 9.083 -5.171 -3.418 1.00 87.31 70 TYR A C 1
ATOM 513 O O . TYR A 1 70 ? 8.812 -4.327 -4.267 1.00 87.31 70 TYR A O 1
ATOM 521 N N . CYS A 1 71 ? 10.025 -4.969 -2.491 1.00 87.25 71 CYS A N 1
ATOM 522 C CA . CYS A 1 71 ? 10.745 -3.708 -2.292 1.00 87.25 71 CYS A CA 1
ATOM 523 C C . CYS A 1 71 ? 12.134 -3.664 -2.946 1.00 87.25 71 CYS A C 1
ATOM 525 O O . CYS A 1 71 ? 12.726 -2.584 -2.999 1.00 87.25 71 CYS A O 1
ATOM 527 N N . GLN A 1 72 ? 12.674 -4.793 -3.417 1.00 86.06 72 GLN A N 1
ATOM 528 C CA . GLN A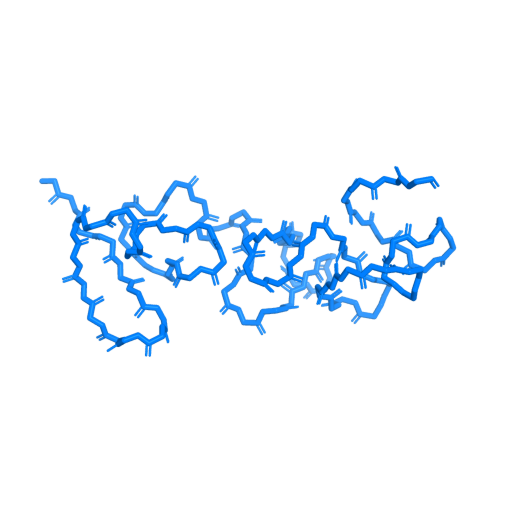 1 72 ? 13.997 -4.841 -4.042 1.00 86.06 72 GLN A CA 1
ATOM 529 C C . GLN A 1 72 ? 13.998 -4.065 -5.364 1.00 86.06 72 GLN A C 1
ATOM 531 O O . GLN A 1 72 ? 13.039 -4.107 -6.132 1.00 86.06 72 GLN A O 1
ATOM 536 N N . SER A 1 73 ? 15.079 -3.333 -5.631 1.00 80.00 73 SER A N 1
ATOM 537 C CA . SER A 1 73 ? 15.172 -2.366 -6.733 1.00 80.00 73 SER A CA 1
ATOM 538 C C . SER A 1 73 ? 14.870 -2.939 -8.123 1.00 80.00 73 SER A C 1
ATOM 540 O O . SER A 1 73 ? 14.362 -2.220 -8.977 1.00 80.00 73 SER A O 1
ATOM 542 N N . ASP A 1 74 ? 15.178 -4.213 -8.364 1.00 84.06 74 ASP A N 1
ATOM 543 C CA . ASP A 1 74 ? 14.913 -4.929 -9.620 1.00 84.06 74 ASP A CA 1
ATOM 544 C C . ASP A 1 74 ? 13.496 -5.519 -9.696 1.00 84.06 74 ASP A C 1
ATOM 546 O O . ASP A 1 74 ? 13.012 -5.839 -10.782 1.00 84.06 74 ASP A O 1
ATOM 550 N N . LYS A 1 75 ? 12.823 -5.648 -8.550 1.00 82.62 75 LYS A N 1
ATOM 551 C CA . LYS A 1 75 ? 11.476 -6.208 -8.411 1.00 82.62 75 LYS A CA 1
ATOM 552 C C . LYS A 1 75 ? 10.412 -5.167 -8.111 1.00 82.62 75 LYS A C 1
ATOM 554 O O . LYS A 1 75 ? 9.243 -5.525 -8.094 1.00 82.62 75 LYS A O 1
ATOM 559 N N . ARG A 1 76 ? 10.764 -3.893 -7.921 1.00 86.69 76 ARG A N 1
ATOM 560 C CA . ARG A 1 76 ? 9.842 -2.838 -7.481 1.00 86.69 76 ARG A CA 1
ATOM 561 C C . ARG A 1 76 ? 9.609 -1.762 -8.541 1.00 86.69 76 ARG A C 1
ATOM 563 O O . ARG A 1 76 ? 10.545 -1.135 -9.024 1.00 86.69 76 ARG A O 1
AT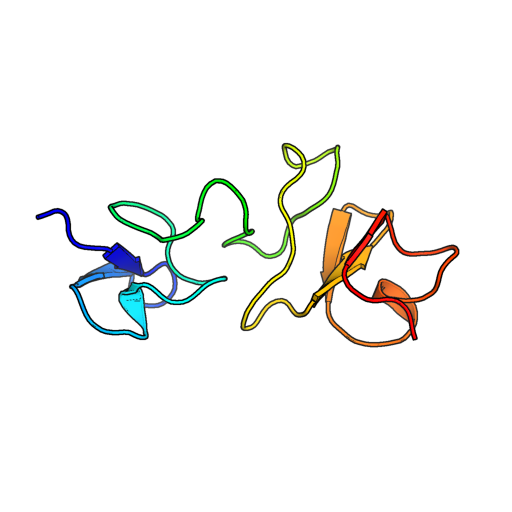OM 570 N N . GLN A 1 77 ? 8.345 -1.425 -8.795 1.00 87.69 77 GLN A N 1
ATOM 571 C CA . GLN A 1 77 ? 7.951 -0.274 -9.621 1.00 87.69 77 GLN A CA 1
ATOM 572 C C . GLN A 1 77 ? 7.899 1.035 -8.826 1.00 87.69 77 GLN A C 1
ATOM 574 O O . GLN A 1 77 ? 8.338 2.080 -9.298 1.00 87.69 77 GLN A O 1
ATOM 579 N N . SER A 1 78 ? 7.334 1.013 -7.615 1.00 82.75 78 SER A N 1
ATOM 580 C CA . SER A 1 78 ? 7.114 2.217 -6.797 1.00 82.75 78 SER A CA 1
ATOM 581 C C . SER A 1 78 ? 7.049 1.886 -5.299 1.00 82.75 78 SER A C 1
ATOM 583 O O . SER A 1 78 ? 6.793 0.739 -4.951 1.00 82.75 78 SER A O 1
ATOM 585 N N . GLY A 1 79 ? 7.334 2.851 -4.415 1.00 77.31 79 GLY A N 1
ATOM 586 C CA . GLY A 1 79 ? 7.376 2.639 -2.957 1.00 77.31 79 GLY A CA 1
ATOM 587 C C . GLY A 1 79 ? 8.631 3.192 -2.277 1.00 77.31 79 GLY A C 1
ATOM 588 O O . GLY A 1 79 ? 9.331 4.027 -2.859 1.00 77.31 79 GLY A O 1
ATOM 589 N N . ASN A 1 80 ? 8.943 2.713 -1.071 1.00 66.31 80 ASN A N 1
ATOM 590 C CA . ASN A 1 80 ? 10.223 2.977 -0.399 1.00 66.31 80 ASN A CA 1
ATOM 591 C C . ASN A 1 80 ? 11.246 1.878 -0.727 1.00 66.31 80 ASN A C 1
ATOM 593 O O . ASN A 1 80 ? 10.918 0.697 -0.714 1.00 66.31 80 ASN A O 1
ATOM 597 N N . CYS A 1 81 ? 12.463 2.281 -1.105 1.00 59.00 81 CYS A N 1
ATOM 598 C CA . CYS A 1 81 ? 13.599 1.370 -1.268 1.00 59.00 81 CYS A CA 1
ATOM 599 C C . CYS A 1 81 ? 14.283 1.215 0.091 1.00 59.00 81 CYS A C 1
ATOM 601 O O . CYS A 1 81 ? 14.378 2.200 0.827 1.00 59.00 81 CYS A O 1
ATOM 603 N N . PHE A 1 82 ? 14.789 0.018 0.375 1.00 54.59 82 PHE A N 1
ATOM 604 C CA . PHE A 1 82 ? 15.789 -0.202 1.419 1.00 54.59 82 PHE A CA 1
ATOM 605 C C . PHE A 1 82 ? 17.158 -0.391 0.770 1.00 54.59 82 PHE A C 1
ATOM 607 O O . PHE A 1 82 ? 17.198 -0.999 -0.325 1.00 54.59 82 PHE A O 1
#

Foldseek 3Di:
DKFFAFQVVRDTHNDCNSLPALTGCDIPRPPNVAAPVPQFADPVVNRHAHDDPQAFFAFPVRGGHDDCCGQPPVGTDDGDHD

pLDDT: mean 83.28, std 8.85, range [45.16, 92.56]

InterPro domains:
  IPR036861 Endochitinase-like superfamily [G3DSA:3.30.60.10] (38-82)
  IPR036861 Endochitinase-like superfamily [SSF57016] (38-77)

Solvent-accessible surface area (backbone atoms only — not comparable to full-atom values): 4132 Å² total; per-residue (Å²): 135,64,47,8,21,16,67,84,78,73,46,70,34,83,47,71,71,20,39,27,63,28,28,12,63,42,65,62,29,89,37,43,82,48,23,19,59,84,38,44,7,28,74,93,43,78,56,14,34,38,27,58,91,30,22,47,7,11,14,71,90,23,38,30,23,71,56,62,81,13,28,32,80,93,32,32,70,49,63,62,75,129